Protein AF-A0A7S4CE33-F1 (afdb_monomer_lite)

Organism: NCBI:txid73025

Secondary structure (DSSP, 8-state):
-----S-GGGHHHHTT-------TBTTTB-S---B--EEETTEEE-----HHHHHHHHHHHSS-------TT--PBTTB----TTTGGGGGGGSTTHHHHHHHHHT-

pLDDT: mean 89.19, std 4.34, range [70.88, 97.62]

Sequence (107 aa):
VPAVARTTNLVEDLGRVEHVFSDKTGTLTQNRMDFLKCVIGGERYGIGVTEVQKADAVRLHGKEPTVRYPLSFRPRPGNKFYDSRIYDGQWKYAPDAKLIRRFFTHL

Radius of gyration: 20.92 Å; chains: 1; bounding box: 43×30×57 Å

Structure (mmCIF, N/CA/C/O backbone):
data_AF-A0A7S4CE33-F1
#
_entry.id   AF-A0A7S4CE33-F1
#
loop_
_atom_site.group_PDB
_atom_site.id
_atom_site.type_symbol
_atom_site.label_atom_id
_atom_site.label_alt_id
_atom_site.label_comp_id
_atom_site.label_asym_id
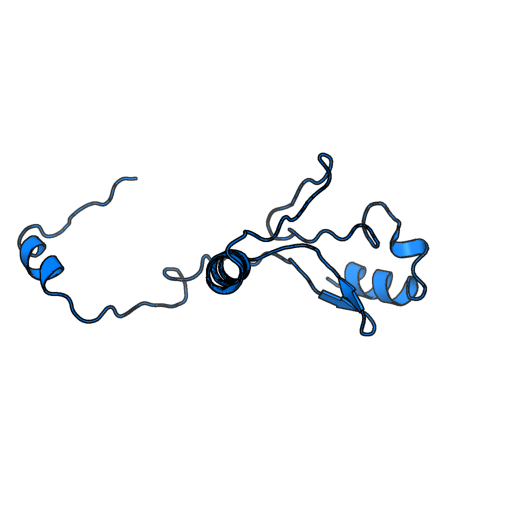_atom_site.label_entity_id
_atom_site.label_seq_id
_atom_site.pdbx_PDB_ins_code
_atom_site.Cartn_x
_atom_site.Cartn_y
_atom_site.Cartn_z
_atom_site.occupancy
_atom_site.B_iso_or_equiv
_atom_site.auth_seq_id
_atom_site.auth_comp_id
_atom_site.auth_asym_id
_atom_site.auth_atom_id
_atom_site.pdbx_PDB_model_num
ATOM 1 N N . VAL A 1 1 ? 16.384 12.354 -11.033 1.00 80.44 1 VAL A N 1
ATOM 2 C CA . VAL A 1 1 ? 17.494 12.011 -11.952 1.00 80.44 1 VAL A CA 1
ATOM 3 C C . VAL A 1 1 ? 16.872 11.427 -13.209 1.00 80.44 1 VAL A C 1
ATOM 5 O O . VAL A 1 1 ? 15.963 10.618 -13.052 1.00 80.44 1 VAL A O 1
ATOM 8 N N . PRO A 1 2 ? 17.258 11.875 -14.412 1.00 93.75 2 PRO A N 1
ATOM 9 C CA . PRO A 1 2 ? 16.764 11.293 -15.659 1.00 93.75 2 PRO A CA 1
ATOM 10 C C . PRO A 1 2 ? 17.263 9.851 -15.842 1.00 93.75 2 PRO A C 1
ATOM 12 O O . PRO A 1 2 ? 18.252 9.449 -15.228 1.00 93.75 2 PRO A O 1
ATOM 15 N N . ALA A 1 3 ? 16.583 9.075 -16.688 1.00 91.00 3 ALA A N 1
ATOM 16 C CA . ALA A 1 3 ? 17.060 7.752 -17.078 1.00 91.00 3 ALA A CA 1
ATOM 17 C C . ALA A 1 3 ? 18.380 7.878 -17.861 1.00 91.00 3 ALA A C 1
ATOM 19 O O . ALA A 1 3 ? 18.506 8.740 -18.729 1.00 91.00 3 ALA A O 1
ATOM 20 N N . VAL A 1 4 ? 19.361 7.025 -17.553 1.00 93.62 4 VAL A N 1
ATOM 21 C CA . VAL A 1 4 ? 20.679 7.019 -18.207 1.00 93.62 4 VAL A CA 1
ATOM 22 C C . VAL A 1 4 ? 20.828 5.732 -19.008 1.00 93.62 4 VAL A C 1
ATOM 24 O O . VAL A 1 4 ? 20.821 4.641 -18.436 1.00 93.62 4 VAL A O 1
ATOM 27 N N . ALA A 1 5 ? 20.994 5.854 -20.325 1.00 92.19 5 ALA A N 1
ATOM 28 C CA . ALA A 1 5 ? 21.298 4.721 -21.190 1.00 92.19 5 ALA A CA 1
ATOM 29 C C . ALA A 1 5 ? 22.787 4.364 -21.071 1.00 92.19 5 ALA A C 1
ATOM 31 O O . ALA A 1 5 ? 23.652 5.157 -21.432 1.00 92.19 5 ALA A O 1
ATOM 32 N N . ARG A 1 6 ? 23.091 3.168 -20.555 1.00 92.88 6 ARG A N 1
ATOM 33 C CA . ARG A 1 6 ? 24.475 2.663 -20.458 1.00 92.88 6 ARG A CA 1
ATOM 34 C C . ARG A 1 6 ? 24.971 2.025 -21.756 1.00 92.88 6 ARG A C 1
ATOM 36 O O . ARG A 1 6 ? 26.174 1.924 -21.967 1.00 92.88 6 ARG A O 1
ATOM 43 N N . THR A 1 7 ? 24.044 1.597 -22.609 1.00 92.38 7 THR A N 1
ATOM 44 C CA . THR A 1 7 ? 24.316 0.811 -23.814 1.00 92.38 7 THR A CA 1
ATOM 45 C C . THR A 1 7 ? 23.317 1.229 -24.892 1.00 92.38 7 THR A C 1
ATOM 47 O O . THR A 1 7 ? 22.124 0.970 -24.765 1.00 92.38 7 THR A O 1
ATOM 50 N N . THR A 1 8 ? 23.780 1.950 -25.915 1.00 90.19 8 THR A N 1
ATOM 51 C CA . THR A 1 8 ? 22.920 2.622 -26.910 1.00 90.19 8 THR A CA 1
ATOM 52 C C . THR A 1 8 ? 22.551 1.752 -28.111 1.00 90.19 8 THR A C 1
ATOM 54 O O . THR A 1 8 ? 21.587 2.060 -28.801 1.00 90.19 8 THR A O 1
ATOM 57 N N . ASN A 1 9 ? 23.256 0.644 -28.352 1.00 90.12 9 ASN A N 1
ATOM 58 C CA . ASN A 1 9 ? 22.960 -0.289 -29.446 1.00 90.12 9 ASN A CA 1
ATOM 59 C C . ASN A 1 9 ? 21.755 -1.211 -29.174 1.00 90.12 9 ASN A C 1
ATOM 61 O O . ASN A 1 9 ? 21.347 -1.928 -30.076 1.00 90.12 9 ASN A O 1
ATOM 65 N N . LEU A 1 10 ? 21.171 -1.183 -27.969 1.00 90.44 10 LEU A N 1
ATOM 66 C CA . LEU A 1 10 ? 20.001 -1.995 -27.592 1.00 90.44 10 LEU A CA 1
ATOM 67 C C . LEU A 1 10 ? 18.660 -1.260 -27.767 1.00 90.44 10 LEU A C 1
ATOM 69 O O . LEU A 1 10 ? 17.613 -1.785 -27.398 1.00 90.44 10 LEU A O 1
ATOM 73 N N . VAL A 1 11 ? 18.668 -0.027 -28.282 1.00 90.06 11 VAL A N 1
ATOM 74 C CA . VAL A 1 11 ? 17.456 0.808 -28.368 1.00 90.06 11 VAL A CA 1
ATOM 75 C C . VAL A 1 11 ? 16.402 0.188 -29.290 1.00 90.06 11 VAL A C 1
ATOM 77 O O . VAL A 1 11 ? 15.221 0.218 -28.956 1.00 90.06 11 VAL A O 1
ATOM 80 N N . GLU A 1 12 ? 16.814 -0.413 -30.408 1.00 90.94 12 GLU A N 1
ATOM 81 C CA . GLU A 1 12 ? 15.892 -1.105 -31.319 1.00 90.94 12 GLU A CA 1
ATOM 82 C C . GLU A 1 12 ? 15.338 -2.400 -30.707 1.00 90.94 12 GLU A C 1
ATOM 84 O O . GLU A 1 12 ? 14.158 -2.712 -30.878 1.00 90.94 12 GLU A O 1
ATOM 89 N N . ASP A 1 13 ? 16.157 -3.120 -29.935 1.00 89.94 13 ASP A N 1
ATOM 90 C CA . ASP A 1 13 ? 15.758 -4.372 -29.284 1.00 89.94 13 ASP A CA 1
ATOM 91 C C . ASP A 1 13 ? 14.726 -4.147 -28.174 1.00 89.94 13 ASP A C 1
ATOM 93 O O . ASP A 1 13 ? 13.859 -4.996 -27.971 1.00 89.94 13 ASP A O 1
ATOM 97 N N . LEU A 1 14 ? 14.733 -2.980 -27.513 1.00 90.69 14 LEU A N 1
ATOM 98 C CA . LEU A 1 14 ? 13.687 -2.607 -26.551 1.00 90.69 14 LEU A CA 1
ATOM 99 C C . LEU A 1 14 ? 12.287 -2.585 -27.186 1.00 90.69 14 LEU A C 1
ATOM 101 O O . LEU A 1 14 ? 11.309 -2.881 -26.504 1.00 90.69 14 LEU A O 1
ATOM 105 N N . GLY A 1 15 ? 12.186 -2.282 -28.485 1.00 91.62 15 GLY A N 1
ATOM 106 C CA . GLY A 1 15 ? 10.924 -2.320 -29.232 1.00 91.62 15 GLY A CA 1
ATOM 107 C C . GLY A 1 15 ? 10.424 -3.733 -29.550 1.00 91.62 15 GLY A C 1
ATOM 108 O O . GLY A 1 15 ? 9.281 -3.887 -29.970 1.00 91.62 15 GLY A O 1
ATOM 109 N N . ARG A 1 16 ? 11.264 -4.758 -29.352 1.00 93.31 16 ARG A N 1
ATOM 110 C CA . ARG A 1 16 ? 10.967 -6.174 -29.632 1.00 93.31 16 ARG A CA 1
ATOM 111 C C . ARG A 1 16 ? 10.744 -7.008 -28.366 1.00 93.31 16 ARG A C 1
ATOM 113 O O . ARG A 1 16 ? 10.622 -8.225 -28.452 1.00 93.31 16 ARG A O 1
ATOM 120 N N . VAL A 1 17 ? 10.735 -6.390 -27.186 1.00 94.00 17 VAL A N 1
ATOM 121 C CA . VAL A 1 17 ? 10.585 -7.111 -25.915 1.00 94.00 17 VAL A CA 1
ATOM 122 C C . VAL A 1 17 ? 9.150 -7.616 -25.751 1.00 94.00 17 VAL A C 1
ATOM 124 O O . VAL A 1 17 ? 8.214 -6.824 -25.690 1.00 94.00 17 VAL A O 1
ATOM 127 N N . GLU A 1 18 ? 8.986 -8.931 -25.604 1.00 96.44 18 GLU A N 1
ATOM 128 C CA . GLU A 1 18 ? 7.682 -9.571 -25.353 1.00 96.44 18 GLU A CA 1
ATOM 129 C C . GLU A 1 18 ? 7.431 -9.867 -23.867 1.00 96.44 18 GLU A C 1
ATOM 131 O O . GLU A 1 18 ? 6.292 -9.859 -23.399 1.00 96.44 18 GLU A O 1
ATOM 136 N N . HIS A 1 19 ? 8.496 -10.108 -23.097 1.00 95.62 19 HIS A N 1
ATOM 137 C CA . HIS A 1 19 ? 8.408 -10.508 -21.695 1.00 95.62 19 HIS A CA 1
ATOM 138 C C . HIS A 1 19 ? 9.271 -9.621 -20.798 1.00 95.62 19 HIS A C 1
ATOM 140 O O . HIS A 1 19 ? 10.440 -9.368 -21.087 1.00 95.62 19 HIS A O 1
ATOM 146 N N . VAL A 1 20 ? 8.700 -9.196 -19.667 1.00 95.00 20 VAL A N 1
ATOM 147 C CA . VAL A 1 20 ? 9.396 -8.422 -18.633 1.00 95.00 20 VAL A CA 1
ATOM 148 C C . VAL A 1 20 ? 9.470 -9.248 -17.356 1.00 95.00 20 VAL A C 1
ATOM 150 O O . VAL A 1 20 ? 8.456 -9.519 -16.715 1.00 95.00 20 VAL A O 1
ATOM 153 N N . PHE A 1 21 ? 10.685 -9.611 -16.956 1.00 96.50 21 PHE A N 1
ATOM 154 C CA . PHE A 1 21 ? 10.943 -10.197 -15.646 1.00 96.50 21 PHE A CA 1
ATOM 155 C C . PHE A 1 21 ? 11.170 -9.068 -14.641 1.00 96.50 21 PHE A C 1
ATOM 157 O O . PHE A 1 21 ? 11.993 -8.185 -14.866 1.00 96.50 21 PHE A O 1
ATOM 164 N N . SER A 1 22 ? 10.412 -9.065 -13.547 1.00 96.50 22 SER A N 1
ATOM 165 C CA . SER A 1 22 ? 10.484 -8.026 -12.516 1.00 96.50 22 SER A CA 1
ATOM 166 C C . SER A 1 22 ? 10.710 -8.650 -11.151 1.00 96.50 22 SER A C 1
ATOM 168 O O . SER A 1 22 ? 10.057 -9.633 -10.802 1.00 96.50 22 SER A O 1
ATOM 170 N N . ASP A 1 23 ? 11.599 -8.046 -10.366 1.00 97.62 23 ASP A N 1
ATOM 171 C CA . ASP A 1 23 ? 11.716 -8.374 -8.950 1.00 97.62 23 ASP A CA 1
ATOM 172 C C . ASP A 1 23 ? 10.596 -7.692 -8.149 1.00 97.62 23 ASP A C 1
ATOM 174 O O . ASP A 1 23 ? 10.085 -6.628 -8.504 1.00 97.62 23 ASP A O 1
ATOM 178 N N . LYS A 1 24 ? 10.203 -8.290 -7.030 1.00 96.25 24 LYS A N 1
ATOM 179 C CA . LYS A 1 24 ? 9.206 -7.710 -6.133 1.00 96.25 24 LYS A CA 1
ATOM 180 C C . LYS A 1 24 ? 9.801 -6.540 -5.351 1.00 96.25 24 LYS A C 1
ATOM 182 O O . LYS A 1 24 ? 9.257 -5.434 -5.365 1.00 96.25 24 LYS A O 1
ATOM 187 N N . THR A 1 25 ? 10.909 -6.779 -4.654 1.00 93.50 25 THR A N 1
ATOM 188 C CA . THR A 1 25 ? 11.447 -5.836 -3.667 1.00 93.50 25 THR A CA 1
ATOM 189 C C . THR A 1 25 ? 12.395 -4.853 -4.344 1.00 93.50 25 THR A C 1
ATOM 191 O O . THR A 1 25 ? 13.309 -5.252 -5.048 1.00 93.50 25 THR A O 1
ATOM 194 N N . GLY A 1 26 ? 12.190 -3.548 -4.156 1.00 89.88 26 GLY A N 1
ATOM 195 C CA . GLY A 1 26 ? 13.050 -2.528 -4.767 1.00 89.88 26 GLY A CA 1
ATOM 196 C C . GLY A 1 26 ? 12.746 -2.222 -6.240 1.00 89.88 26 GLY A C 1
ATOM 197 O O . GLY A 1 26 ? 13.261 -1.229 -6.743 1.00 89.88 26 GLY A O 1
ATOM 198 N N . THR A 1 27 ? 11.870 -3.000 -6.893 1.00 94.62 27 THR A N 1
ATOM 199 C CA . THR A 1 27 ? 11.315 -2.692 -8.226 1.00 94.62 27 THR A CA 1
ATOM 200 C C . THR A 1 27 ? 9.809 -2.431 -8.149 1.00 94.62 27 THR A C 1
ATOM 202 O O . THR A 1 27 ? 9.384 -1.293 -8.329 1.00 94.62 27 THR A O 1
ATOM 205 N N . LEU A 1 28 ? 8.990 -3.441 -7.823 1.00 94.75 28 LEU A N 1
ATOM 206 C CA . LEU A 1 28 ? 7.532 -3.264 -7.729 1.00 94.75 28 LEU A CA 1
ATOM 207 C C . LEU A 1 28 ? 7.096 -2.563 -6.437 1.00 94.75 28 LEU A C 1
ATOM 209 O O . LEU A 1 28 ? 6.128 -1.803 -6.436 1.00 94.75 28 LEU A O 1
ATOM 213 N N . THR A 1 29 ? 7.793 -2.820 -5.328 1.00 94.12 29 THR A N 1
ATOM 214 C CA . THR A 1 29 ? 7.458 -2.245 -4.020 1.00 94.12 29 THR A CA 1
ATOM 215 C C . THR A 1 29 ? 8.585 -1.382 -3.476 1.00 94.12 29 THR A C 1
ATOM 217 O O . THR A 1 29 ? 9.744 -1.805 -3.438 1.00 94.12 29 THR A O 1
ATOM 220 N N . GLN A 1 30 ? 8.227 -0.213 -2.946 1.00 92.81 30 GLN A N 1
ATOM 221 C CA . GLN A 1 30 ? 9.109 0.549 -2.065 1.00 92.81 30 GLN A CA 1
ATOM 222 C C . GLN A 1 30 ? 9.234 -0.168 -0.715 1.00 92.81 30 GLN A C 1
ATOM 224 O O . GLN A 1 30 ? 8.270 -0.775 -0.250 1.00 92.81 30 GLN A O 1
ATOM 229 N N . ASN A 1 31 ? 10.386 -0.053 -0.047 1.00 91.38 31 ASN A N 1
ATOM 230 C CA . ASN A 1 31 ? 10.560 -0.538 1.327 1.00 91.38 31 ASN A CA 1
ATOM 231 C C . ASN A 1 31 ? 9.887 0.415 2.335 1.00 91.38 31 ASN A C 1
ATOM 233 O O . ASN A 1 31 ? 10.535 1.053 3.163 1.00 91.38 31 ASN A O 1
ATOM 237 N N . ARG A 1 32 ? 8.573 0.588 2.185 1.00 90.31 32 ARG A N 1
ATOM 238 C CA . ARG A 1 32 ? 7.736 1.459 3.001 1.00 90.31 32 ARG A CA 1
ATOM 239 C C . ARG A 1 32 ? 6.369 0.817 3.162 1.00 90.31 32 ARG A C 1
ATOM 241 O O . ARG A 1 32 ? 5.630 0.662 2.195 1.00 90.31 32 ARG A O 1
ATOM 248 N N . MET A 1 33 ? 6.023 0.520 4.406 1.00 90.94 33 MET A N 1
ATOM 249 C CA . MET A 1 33 ? 4.718 -0.012 4.776 1.00 90.94 33 MET A CA 1
ATOM 250 C C . MET A 1 33 ? 3.920 1.107 5.434 1.00 90.94 33 MET A C 1
ATOM 252 O O . MET A 1 33 ? 4.377 1.682 6.417 1.00 90.94 33 MET A O 1
ATOM 256 N N . ASP A 1 34 ? 2.753 1.440 4.884 1.00 91.19 34 ASP A N 1
ATOM 257 C CA . ASP A 1 34 ? 1.835 2.396 5.501 1.00 91.19 34 ASP A CA 1
ATOM 258 C C . ASP A 1 34 ? 0.648 1.633 6.114 1.00 91.19 34 ASP A C 1
ATOM 260 O O . ASP A 1 34 ? -0.045 0.879 5.428 1.00 91.19 34 ASP A O 1
ATOM 264 N N . PHE A 1 35 ? 0.377 1.859 7.400 1.00 91.06 35 PHE A N 1
ATOM 265 C CA . PHE A 1 35 ? -0.840 1.377 8.046 1.00 91.06 35 PHE A CA 1
ATOM 266 C C . PHE A 1 35 ? -2.047 2.168 7.519 1.00 91.06 35 PHE A C 1
ATOM 268 O O . PHE A 1 35 ? -2.065 3.398 7.596 1.00 91.06 35 PHE A O 1
ATOM 275 N N . LEU A 1 36 ? -3.031 1.469 6.940 1.00 91.00 36 LEU A N 1
ATOM 276 C CA . LEU A 1 36 ? -4.164 2.078 6.222 1.00 91.00 36 LEU A CA 1
ATOM 277 C C . LEU A 1 36 ? -5.528 1.709 6.805 1.00 91.00 36 LEU A C 1
ATOM 279 O O . LEU A 1 36 ? -6.393 2.574 6.943 1.00 91.00 36 LEU A O 1
ATOM 283 N N . LYS A 1 37 ? -5.727 0.423 7.103 1.00 92.50 37 LYS A N 1
ATOM 284 C CA . LYS A 1 37 ? -6.991 -0.167 7.557 1.00 92.50 37 LYS A CA 1
ATOM 285 C C . LYS A 1 37 ? -6.710 -1.299 8.537 1.00 92.50 37 LYS A C 1
ATOM 287 O O . LYS A 1 37 ? -5.671 -1.950 8.444 1.00 92.50 37 LYS A O 1
ATOM 292 N N . CYS A 1 38 ? -7.654 -1.564 9.429 1.00 92.19 38 CYS A N 1
ATOM 293 C CA . CYS A 1 38 ? -7.610 -2.716 10.324 1.00 92.19 38 CYS A CA 1
ATOM 294 C C . CYS A 1 38 ? -9.013 -3.220 10.659 1.00 92.19 38 CYS A C 1
ATOM 296 O O . CYS A 1 38 ? -10.017 -2.591 10.325 1.00 92.19 38 CYS A O 1
ATOM 298 N N . VAL A 1 39 ? -9.065 -4.371 11.324 1.00 92.56 39 VAL A N 1
ATOM 299 C CA . VAL A 1 39 ? -10.289 -4.929 11.896 1.00 92.56 39 VAL A CA 1
ATOM 300 C C . VAL A 1 39 ? -10.064 -5.106 13.388 1.00 92.56 39 VAL A C 1
ATOM 302 O O . VAL A 1 39 ? -9.076 -5.720 13.787 1.00 92.56 39 VAL A O 1
ATOM 305 N N . ILE A 1 40 ? -10.962 -4.565 14.208 1.00 91.38 40 ILE A N 1
ATOM 306 C CA . ILE A 1 40 ? -10.890 -4.652 15.670 1.00 91.38 40 ILE A CA 1
ATOM 307 C C . ILE A 1 40 ? -12.252 -5.135 16.160 1.00 91.38 40 ILE A C 1
ATOM 309 O O . ILE A 1 40 ? -13.257 -4.484 15.900 1.00 91.38 40 ILE A O 1
ATOM 313 N N . GLY A 1 41 ? -12.298 -6.287 16.832 1.00 87.94 41 GLY A N 1
ATOM 314 C CA . GLY A 1 41 ? -13.559 -6.835 17.357 1.00 87.94 41 GLY A CA 1
ATOM 315 C C . GLY A 1 41 ? -14.588 -7.206 16.281 1.00 87.94 41 GLY A C 1
ATOM 316 O O . GLY A 1 41 ? -15.777 -7.191 16.552 1.00 87.94 41 GLY A O 1
ATOM 317 N N . GLY A 1 42 ? -14.148 -7.503 15.052 1.00 89.12 42 GLY A N 1
ATOM 318 C CA . GLY A 1 42 ? -15.037 -7.777 13.912 1.00 89.12 42 GLY A CA 1
ATOM 319 C C . GLY A 1 42 ? -15.439 -6.532 13.112 1.00 89.12 42 GLY A C 1
ATOM 320 O O . GLY A 1 42 ? -15.877 -6.658 11.971 1.00 89.12 42 GLY A O 1
ATOM 321 N N . GLU A 1 43 ? -15.186 -5.336 13.642 1.00 90.31 43 GLU A N 1
ATOM 322 C CA . GLU A 1 43 ? -15.488 -4.071 12.976 1.00 90.31 43 GLU A CA 1
ATOM 323 C C . GLU A 1 43 ? -14.317 -3.585 12.118 1.00 90.31 43 GLU A C 1
ATOM 325 O O . GLU A 1 43 ? -13.163 -3.568 12.554 1.00 90.31 43 GLU A O 1
ATOM 330 N N . ARG A 1 44 ? -14.609 -3.181 10.876 1.00 92.50 44 ARG A N 1
ATOM 331 C CA . ARG A 1 44 ? -13.620 -2.632 9.933 1.00 92.50 44 ARG A CA 1
ATOM 332 C C . ARG A 1 44 ? -13.401 -1.154 10.210 1.00 92.50 44 ARG A C 1
ATOM 334 O O . ARG A 1 44 ? -14.372 -0.404 10.238 1.00 92.5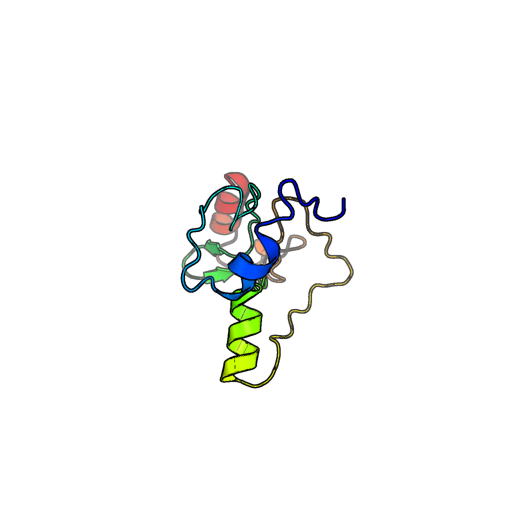0 44 ARG A O 1
ATOM 341 N N . TYR A 1 45 ? -12.147 -0.726 10.295 1.00 91.31 45 TYR A N 1
ATOM 342 C CA . TYR A 1 45 ? -11.767 0.673 10.473 1.00 91.31 45 TYR A CA 1
ATOM 343 C C . TYR A 1 45 ? -10.772 1.141 9.412 1.00 91.31 45 TYR A C 1
ATOM 345 O O . TYR A 1 45 ? -9.942 0.370 8.920 1.00 91.31 45 TYR A O 1
ATOM 353 N N . GLY A 1 46 ? -10.827 2.436 9.110 1.00 91.56 46 GLY A N 1
ATOM 354 C CA . GLY A 1 46 ? -9.918 3.111 8.192 1.00 91.56 46 GLY A CA 1
ATOM 355 C C . GLY A 1 46 ? -10.564 3.417 6.841 1.00 91.56 46 GLY A C 1
ATOM 356 O O . GLY A 1 46 ? -11.116 2.539 6.177 1.00 91.56 46 GLY A O 1
ATOM 357 N N . ILE A 1 47 ? -10.445 4.667 6.393 1.00 90.44 47 ILE A N 1
ATOM 358 C CA . ILE A 1 47 ? -10.976 5.119 5.095 1.00 90.44 47 ILE A CA 1
ATOM 359 C C . ILE A 1 47 ? -9.933 5.099 3.968 1.00 90.44 47 ILE A C 1
ATOM 361 O O . ILE A 1 47 ? -10.236 5.487 2.844 1.00 90.44 47 ILE A O 1
ATOM 365 N N . GLY A 1 48 ? -8.705 4.647 4.243 1.00 86.81 48 GLY A N 1
ATOM 366 C CA . GLY A 1 48 ? -7.611 4.658 3.271 1.00 86.81 48 GLY A CA 1
ATOM 367 C C . GLY A 1 48 ? -7.898 3.805 2.036 1.00 86.81 48 GLY A C 1
ATOM 368 O O . GLY A 1 48 ? -8.201 2.620 2.154 1.00 86.81 48 GLY A O 1
ATOM 369 N N . VAL A 1 49 ? -7.793 4.386 0.843 1.00 87.69 49 VAL A N 1
ATOM 370 C CA . VAL A 1 49 ? -7.982 3.672 -0.428 1.00 87.69 49 VAL A CA 1
ATOM 371 C C . VAL A 1 49 ? -6.639 3.519 -1.132 1.00 87.69 49 VAL A C 1
ATOM 373 O O . VAL A 1 49 ? -5.870 4.477 -1.215 1.00 87.69 49 VAL A O 1
ATOM 376 N N . THR A 1 50 ? -6.353 2.309 -1.614 1.00 88.75 50 THR A N 1
ATOM 377 C CA . THR A 1 50 ? -5.136 2.014 -2.381 1.00 88.75 50 THR A CA 1
ATOM 378 C C . THR A 1 50 ? -5.295 2.426 -3.844 1.00 88.75 50 THR A C 1
ATOM 380 O O . THR A 1 50 ? -6.407 2.478 -4.364 1.00 88.75 50 THR A O 1
ATOM 383 N N . GLU A 1 51 ? -4.189 2.677 -4.544 1.00 86.81 51 GLU A N 1
ATOM 384 C CA . GLU A 1 51 ? -4.230 3.000 -5.980 1.00 86.81 51 GLU A CA 1
ATOM 385 C C . GLU A 1 51 ? -4.894 1.886 -6.806 1.00 86.81 51 GLU A C 1
ATOM 387 O O . GLU A 1 51 ? -5.653 2.170 -7.727 1.00 86.81 51 GLU A O 1
ATOM 392 N N . VAL A 1 52 ? -4.709 0.621 -6.409 1.00 89.38 52 VAL A N 1
ATOM 393 C CA . VAL A 1 52 ? -5.403 -0.527 -7.016 1.00 89.38 52 VAL A CA 1
ATOM 394 C C . VAL A 1 52 ? -6.919 -0.410 -6.837 1.00 89.38 52 VAL A C 1
ATOM 396 O O . VAL A 1 52 ? -7.657 -0.496 -7.809 1.00 89.38 52 VAL A O 1
ATOM 399 N N . GLN A 1 53 ? -7.391 -0.113 -5.621 1.00 89.06 53 GLN A N 1
ATOM 400 C CA . GLN A 1 53 ? -8.822 0.074 -5.357 1.00 89.06 53 GLN A CA 1
ATOM 401 C C . GLN A 1 53 ? -9.420 1.242 -6.151 1.00 89.06 53 GLN A C 1
ATOM 403 O O . GLN A 1 53 ? -10.572 1.160 -6.575 1.00 89.06 53 GLN A O 1
ATOM 408 N N . LYS A 1 54 ? -8.661 2.326 -6.365 1.00 89.88 54 LYS A N 1
ATOM 409 C CA . LYS A 1 54 ? -9.100 3.428 -7.235 1.00 89.88 54 LYS A CA 1
ATOM 410 C C . LYS A 1 54 ? -9.215 2.970 -8.684 1.00 89.88 54 LYS A C 1
ATOM 412 O O . LYS A 1 54 ? -10.254 3.190 -9.297 1.00 89.88 54 LYS A O 1
ATOM 417 N N . ALA A 1 55 ? -8.178 2.311 -9.203 1.00 89.56 55 ALA A N 1
ATOM 418 C CA . ALA A 1 55 ? -8.151 1.817 -10.574 1.00 89.56 55 ALA A CA 1
ATOM 419 C C . ALA A 1 55 ? -9.306 0.843 -10.849 1.00 89.56 55 ALA A C 1
ATOM 421 O O . ALA A 1 55 ? -9.981 0.962 -11.870 1.00 89.56 55 ALA A O 1
ATOM 422 N N . ASP A 1 56 ? -9.583 -0.072 -9.921 1.00 92.75 56 ASP A N 1
ATOM 423 C CA . ASP A 1 56 ? -10.673 -1.038 -10.059 1.00 92.75 56 ASP A CA 1
ATOM 424 C C . ASP A 1 56 ? -12.047 -0.365 -10.003 1.00 92.75 56 ASP A C 1
ATOM 426 O O . ASP A 1 56 ? -12.911 -0.662 -10.824 1.00 92.75 56 ASP A O 1
ATOM 430 N N . ALA A 1 57 ? -12.245 0.600 -9.104 1.00 90.81 57 ALA A N 1
ATOM 431 C CA . ALA A 1 57 ? -13.485 1.367 -9.046 1.00 90.81 57 ALA A CA 1
ATOM 432 C C . ALA A 1 57 ? -13.730 2.187 -10.325 1.00 90.81 57 ALA A C 1
ATOM 434 O O . ALA A 1 57 ? -14.861 2.250 -10.804 1.00 90.81 57 ALA A O 1
ATOM 435 N N . VAL A 1 58 ? -12.685 2.760 -10.930 1.00 92.69 58 VAL A N 1
ATOM 436 C CA . VAL A 1 58 ? -12.799 3.440 -12.230 1.00 92.69 58 VAL A CA 1
ATOM 437 C C . VAL A 1 58 ? -13.166 2.450 -13.334 1.00 92.69 58 VAL A C 1
ATOM 439 O O . VAL A 1 58 ? -14.078 2.723 -14.109 1.00 92.69 58 VAL A O 1
ATOM 442 N N . ARG A 1 59 ? -12.511 1.285 -13.386 1.00 92.38 59 ARG A N 1
ATOM 443 C CA . ARG A 1 59 ? -12.786 0.247 -14.395 1.00 92.38 59 ARG A CA 1
ATOM 444 C C . ARG A 1 59 ? -14.203 -0.319 -14.297 1.00 92.38 59 ARG A C 1
ATOM 446 O O . ARG A 1 59 ? -14.832 -0.540 -15.324 1.00 92.38 59 ARG A O 1
ATOM 453 N N . LEU A 1 60 ? -14.686 -0.569 -13.081 1.00 93.44 60 LEU A N 1
ATOM 454 C CA . LEU A 1 60 ? -15.963 -1.249 -12.835 1.00 93.44 60 LEU A CA 1
ATOM 455 C C . LEU A 1 60 ? -17.154 -0.292 -12.737 1.00 93.44 60 LEU A C 1
ATOM 457 O O . LEU A 1 60 ? -18.266 -0.650 -13.117 1.00 93.44 60 LEU A O 1
ATOM 461 N N . HIS A 1 61 ? -16.943 0.906 -12.193 1.00 90.88 61 HIS A N 1
ATOM 462 C CA . HIS A 1 61 ? -18.018 1.835 -11.834 1.00 90.88 61 HIS A CA 1
ATOM 463 C C . HIS A 1 61 ? -17.885 3.208 -12.504 1.00 90.88 61 HIS A C 1
ATOM 465 O O . HIS A 1 61 ? -18.728 4.075 -12.281 1.00 90.88 61 HIS A O 1
ATOM 471 N N . GLY A 1 62 ? -16.835 3.439 -13.301 1.00 90.31 62 GLY A N 1
ATOM 472 C CA . GLY A 1 62 ? -16.633 4.685 -14.046 1.00 90.31 62 GLY A CA 1
ATOM 473 C C . GLY A 1 62 ? -16.344 5.913 -13.178 1.00 90.31 62 GLY A C 1
ATOM 474 O O . GLY A 1 62 ? -16.349 7.033 -13.684 1.00 90.31 62 GLY A O 1
ATOM 475 N N . LYS A 1 63 ? -16.110 5.739 -11.870 1.00 89.19 63 LYS A N 1
ATOM 476 C CA . LYS A 1 63 ? -15.879 6.845 -10.937 1.00 89.19 63 LYS A CA 1
ATOM 477 C C . LYS A 1 63 ? -14.875 6.467 -9.859 1.00 89.19 63 LYS A C 1
ATOM 479 O O . LYS A 1 63 ? -14.961 5.398 -9.259 1.00 89.19 63 LYS A O 1
ATOM 484 N N . GLU A 1 64 ? -13.965 7.391 -9.564 1.00 85.19 64 GLU A N 1
ATOM 485 C CA . GLU A 1 64 ? -13.034 7.222 -8.455 1.00 85.19 64 GLU A CA 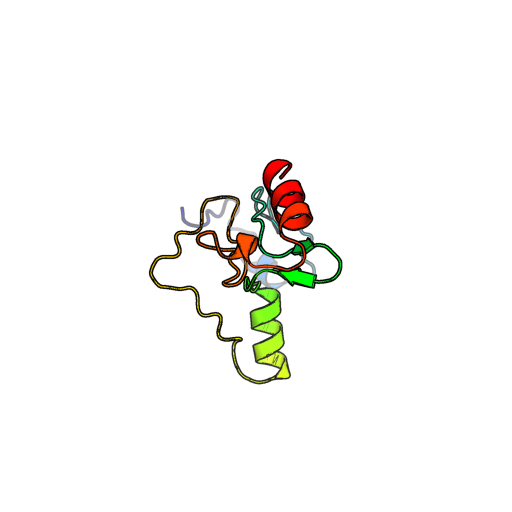1
ATOM 486 C C . GLU A 1 64 ? -13.744 7.260 -7.089 1.00 85.19 64 GLU A C 1
ATOM 488 O O . GLU A 1 64 ? -14.624 8.100 -6.848 1.00 85.19 64 GLU A O 1
ATOM 493 N N . PRO A 1 65 ? -13.334 6.392 -6.149 1.00 82.19 65 PRO A N 1
ATOM 494 C CA . PRO A 1 65 ? -13.861 6.379 -4.799 1.00 82.19 65 PRO A CA 1
ATOM 495 C C . PRO A 1 65 ? -13.437 7.665 -4.089 1.00 8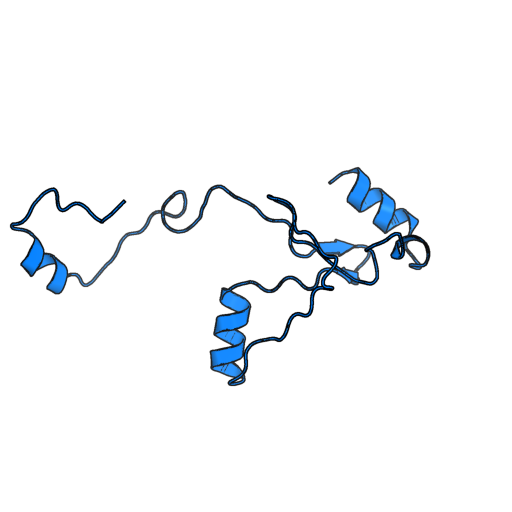2.19 65 PRO A C 1
ATOM 497 O O . PRO A 1 65 ? -12.255 7.937 -3.873 1.00 82.19 65 PRO A O 1
ATOM 500 N N . THR A 1 66 ? -14.419 8.480 -3.716 1.00 79.81 66 THR A N 1
ATOM 501 C CA . THR A 1 66 ? -14.162 9.756 -3.048 1.00 79.81 66 THR A CA 1
ATOM 502 C C . THR A 1 66 ? -13.882 9.517 -1.565 1.00 79.81 66 THR A C 1
ATOM 504 O O . THR A 1 66 ? -14.804 9.360 -0.768 1.00 79.81 66 THR A O 1
ATOM 507 N N . VAL A 1 67 ? -12.606 9.513 -1.179 1.00 80.94 67 VAL A N 1
ATOM 508 C CA . VAL A 1 67 ? -12.199 9.502 0.234 1.00 80.94 67 VAL A CA 1
ATOM 509 C C . VAL A 1 67 ? -12.056 10.936 0.722 1.00 80.94 67 VAL A C 1
ATOM 511 O O . VAL A 1 67 ? -11.244 11.695 0.195 1.00 80.94 67 VAL A O 1
ATOM 514 N N . ARG A 1 68 ? -12.823 11.315 1.746 1.00 81.19 68 ARG A N 1
ATOM 515 C CA . ARG A 1 68 ? -12.716 12.634 2.379 1.00 81.19 68 ARG A CA 1
ATOM 516 C C . ARG A 1 68 ? -11.997 12.515 3.715 1.00 81.19 68 ARG A C 1
ATOM 518 O O . ARG A 1 68 ? -12.598 12.135 4.715 1.00 81.19 68 ARG A O 1
ATOM 525 N N . TYR A 1 69 ? -10.715 12.863 3.721 1.00 84.62 69 TYR A N 1
ATOM 526 C CA . TYR A 1 69 ? -10.011 13.173 4.961 1.00 84.62 69 TYR A CA 1
ATOM 527 C C . TYR A 1 69 ? -10.396 14.586 5.417 1.00 84.62 69 TYR A C 1
ATOM 529 O O . TYR A 1 69 ? -10.587 15.463 4.569 1.00 84.62 69 TYR A O 1
ATOM 537 N N . PRO A 1 70 ? -10.501 14.851 6.728 1.00 84.81 70 PRO A N 1
ATOM 538 C CA . PRO A 1 70 ? -10.656 16.216 7.203 1.00 84.81 70 PRO A CA 1
ATOM 539 C C . PRO A 1 70 ? -9.387 17.016 6.888 1.00 84.81 70 PRO A C 1
ATOM 541 O O . PRO A 1 70 ? -8.284 16.470 6.873 1.00 84.81 70 PRO A O 1
ATOM 544 N N . LEU A 1 71 ? -9.524 18.328 6.692 1.00 83.38 71 LEU A N 1
ATOM 545 C CA . LEU A 1 71 ? -8.392 19.224 6.400 1.00 83.38 71 LEU A CA 1
ATOM 546 C C . LEU A 1 71 ? -7.317 19.222 7.504 1.00 83.38 71 LEU A C 1
ATOM 548 O O . LEU A 1 71 ? -6.147 19.518 7.248 1.00 83.38 71 LEU A O 1
ATOM 552 N N . SER A 1 72 ? -7.718 18.873 8.729 1.00 82.44 72 SER A N 1
ATOM 553 C CA . SER A 1 72 ? -6.846 18.720 9.893 1.00 82.44 72 SER A CA 1
ATOM 554 C C . SER A 1 72 ? -6.047 17.415 9.896 1.00 82.44 72 SER A C 1
ATOM 556 O O . SER A 1 72 ? -5.102 17.290 10.676 1.00 82.44 72 SER A O 1
ATOM 558 N N . PHE A 1 73 ? -6.382 16.436 9.047 1.00 84.00 73 PHE A N 1
ATOM 559 C CA . PHE A 1 73 ? -5.651 15.177 9.011 1.00 84.00 73 PHE A CA 1
ATOM 560 C C . PHE A 1 73 ? -4.242 15.395 8.458 1.00 84.00 73 PHE A C 1
ATOM 562 O O . PHE A 1 73 ? -4.035 15.924 7.363 1.00 84.00 73 PHE A O 1
ATOM 569 N N . ARG A 1 74 ? -3.253 14.974 9.245 1.00 84.12 74 ARG A N 1
ATOM 570 C CA . ARG A 1 74 ? -1.836 15.005 8.890 1.00 84.12 74 ARG A CA 1
ATOM 571 C C . ARG A 1 74 ? -1.319 13.564 8.897 1.00 84.12 74 ARG A C 1
ATOM 573 O O . ARG A 1 74 ? -0.964 13.070 9.969 1.00 84.12 74 ARG A O 1
ATOM 580 N N . PRO A 1 75 ? -1.312 12.866 7.745 1.00 81.56 75 PRO A N 1
ATOM 581 C CA . PRO A 1 75 ? -0.777 11.512 7.674 1.00 81.56 75 PRO A CA 1
ATOM 582 C C . PRO A 1 75 ? 0.713 11.523 8.018 1.00 81.56 75 PRO A C 1
ATOM 584 O O . PRO A 1 75 ? 1.457 12.397 7.570 1.00 81.56 75 PRO A O 1
ATOM 587 N N . ARG A 1 76 ? 1.154 10.542 8.805 1.00 84.00 76 ARG A N 1
ATOM 588 C CA . ARG A 1 76 ? 2.568 10.378 9.157 1.00 84.00 76 ARG A CA 1
ATOM 589 C C . ARG A 1 76 ? 3.207 9.357 8.215 1.00 84.00 76 ARG A C 1
ATOM 591 O O . ARG A 1 76 ? 2.514 8.469 7.712 1.00 84.00 76 ARG A O 1
ATOM 598 N N . PRO A 1 77 ? 4.523 9.431 7.964 1.00 84.44 77 PRO A N 1
ATOM 599 C CA . PRO A 1 77 ? 5.228 8.327 7.327 1.00 84.44 77 PRO A CA 1
ATOM 600 C C . PRO A 1 77 ? 4.957 7.015 8.078 1.00 84.44 77 PRO A C 1
ATOM 602 O O . PRO A 1 77 ? 5.060 6.983 9.300 1.00 84.44 77 PRO A O 1
ATOM 605 N N . GLY A 1 78 ? 4.538 5.965 7.367 1.00 86.12 78 GLY A N 1
ATOM 606 C CA . GLY A 1 78 ? 4.188 4.675 7.964 1.00 86.12 78 GLY A CA 1
ATOM 607 C C . GLY A 1 78 ? 2.777 4.586 8.557 1.00 86.12 78 GLY A C 1
ATOM 608 O O . GLY A 1 78 ? 2.291 3.485 8.798 1.00 86.12 78 GLY A O 1
ATOM 609 N N . ASN A 1 79 ? 2.068 5.705 8.741 1.00 87.69 79 ASN A N 1
ATOM 610 C CA . ASN A 1 79 ? 0.706 5.706 9.273 1.00 87.69 79 ASN A CA 1
ATOM 611 C C . ASN A 1 79 ? -0.196 6.698 8.524 1.00 87.69 79 ASN A C 1
ATOM 613 O O . ASN A 1 79 ? -0.205 7.907 8.780 1.00 87.69 79 ASN A O 1
ATOM 617 N N . LYS A 1 80 ? -0.988 6.146 7.605 1.00 88.44 80 LYS A N 1
ATOM 618 C CA . LYS A 1 80 ? -2.010 6.847 6.818 1.00 88.44 80 LYS A CA 1
ATOM 619 C C . LYS A 1 80 ? -3.426 6.457 7.256 1.00 88.44 80 LYS A C 1
ATOM 621 O O . LYS A 1 80 ? -4.389 6.735 6.545 1.00 88.44 80 LYS A O 1
ATOM 626 N N . PHE A 1 81 ? -3.560 5.806 8.407 1.00 90.62 81 PHE A N 1
ATOM 627 C CA . PHE A 1 81 ? -4.839 5.364 8.929 1.00 90.62 81 PHE A CA 1
ATOM 628 C C . PHE A 1 81 ? -5.629 6.553 9.465 1.00 90.62 81 PHE A C 1
ATOM 630 O O . PHE A 1 81 ? -5.133 7.363 10.251 1.00 90.62 81 PHE A O 1
ATOM 637 N N . TYR A 1 82 ? -6.888 6.630 9.056 1.00 90.56 82 TYR A N 1
ATOM 638 C CA . TYR A 1 82 ? -7.851 7.584 9.577 1.00 90.56 82 TYR A CA 1
ATOM 639 C C . TYR A 1 82 ? -9.232 6.945 9.585 1.00 90.56 82 TYR A C 1
ATOM 641 O O . TYR A 1 82 ? -9.665 6.377 8.583 1.00 90.56 82 TYR A O 1
ATOM 649 N N . ASP A 1 83 ? -9.932 7.081 10.702 1.00 90.62 83 ASP A N 1
ATOM 650 C CA . ASP A 1 83 ? -11.333 6.711 10.847 1.00 90.62 83 ASP A CA 1
ATOM 651 C C . ASP A 1 83 ? -11.973 7.697 11.821 1.00 90.62 83 ASP A C 1
ATOM 653 O O . ASP A 1 83 ? -11.470 7.874 12.933 1.00 90.62 83 ASP A O 1
ATOM 657 N N . SER A 1 84 ? -13.061 8.351 11.419 1.00 88.94 84 SER A N 1
ATOM 658 C CA . SER A 1 84 ? -13.731 9.365 12.240 1.00 88.94 84 SER A CA 1
ATOM 659 C C . SER A 1 84 ? -14.249 8.815 13.571 1.00 88.94 84 SER A C 1
ATOM 661 O O . SER A 1 84 ? -14.350 9.571 14.531 1.00 88.94 84 SER A O 1
ATOM 663 N N . ARG A 1 85 ? -14.527 7.507 13.663 1.00 88.81 85 ARG A N 1
ATOM 664 C CA . ARG A 1 85 ? -15.019 6.855 14.889 1.00 88.81 85 ARG A CA 1
ATOM 665 C C . ARG A 1 85 ? -13.928 6.656 15.940 1.00 88.81 85 ARG A C 1
ATOM 667 O O . ARG A 1 85 ? -14.231 6.453 17.109 1.00 88.81 85 ARG A O 1
ATOM 674 N N . ILE A 1 86 ? -12.661 6.677 15.527 1.00 88.31 86 ILE A N 1
ATOM 675 C CA . ILE A 1 86 ? -11.511 6.425 16.408 1.00 88.31 86 ILE A CA 1
ATOM 676 C C . ILE A 1 86 ? -10.695 7.698 16.629 1.00 88.31 86 ILE A C 1
ATOM 678 O O . ILE A 1 86 ? -10.183 7.921 17.729 1.00 88.31 86 ILE A O 1
ATOM 682 N N . TYR A 1 87 ? -10.551 8.516 15.586 1.00 85.62 87 TYR A N 1
ATOM 683 C CA . TYR A 1 87 ? -9.706 9.704 15.597 1.00 85.62 87 TYR A CA 1
ATOM 684 C C . TYR A 1 87 ? -10.174 10.732 16.641 1.00 85.62 87 TYR A C 1
ATOM 686 O O . TYR A 1 87 ? -11.324 10.723 17.061 1.00 85.62 87 TYR A O 1
ATOM 694 N N . ASP A 1 88 ? -9.270 11.610 17.081 1.00 83.81 88 ASP A N 1
ATOM 695 C CA . ASP A 1 88 ? -9.565 12.705 18.026 1.00 83.81 88 ASP A CA 1
ATOM 696 C C . ASP A 1 88 ? -10.241 12.267 19.345 1.00 83.81 88 ASP A C 1
ATOM 698 O O . ASP A 1 88 ? -11.128 12.920 19.890 1.00 83.81 88 ASP A O 1
ATOM 702 N N . GLY A 1 89 ? -9.859 11.094 19.859 1.00 82.75 89 GLY A N 1
ATOM 703 C CA . GLY A 1 89 ? -10.391 10.576 21.123 1.00 82.75 89 GLY A CA 1
ATOM 704 C C . GLY A 1 89 ? -11.815 10.018 21.045 1.00 82.75 89 GLY A C 1
ATOM 705 O O . GLY A 1 89 ? -12.322 9.560 22.070 1.00 82.75 89 GLY A O 1
ATOM 706 N N . GLN A 1 90 ? -12.428 9.984 19.855 1.00 87.31 90 GLN A N 1
ATOM 707 C CA . GLN A 1 90 ? -13.774 9.441 19.641 1.00 87.31 90 GLN A CA 1
ATOM 708 C C . GLN A 1 90 ? -13.872 7.946 19.978 1.00 87.31 90 GLN A C 1
ATOM 710 O O . GLN A 1 90 ? -14.929 7.474 20.391 1.00 87.31 90 GLN A O 1
ATOM 715 N N . TRP A 1 91 ? -12.746 7.220 19.937 1.00 88.31 91 TRP A N 1
ATOM 716 C CA . TRP A 1 91 ? -12.673 5.808 20.328 1.00 88.31 91 TRP A CA 1
ATOM 717 C C . TRP A 1 91 ? -13.194 5.519 21.744 1.00 88.31 91 TRP A C 1
ATOM 719 O O . TRP A 1 91 ? -13.573 4.387 22.026 1.00 88.31 91 TRP A O 1
ATOM 729 N N . LYS A 1 92 ? -13.219 6.517 22.640 1.00 89.06 92 LYS A N 1
ATOM 730 C CA . LYS A 1 92 ? -13.738 6.376 24.011 1.00 89.06 92 LYS A CA 1
ATOM 731 C C . LYS A 1 92 ? -15.240 6.094 24.054 1.00 89.06 92 LYS A C 1
ATOM 733 O O . LYS A 1 92 ? -15.700 5.484 25.012 1.00 89.06 92 LYS A O 1
ATOM 738 N N . TYR A 1 93 ? -15.976 6.546 23.041 1.00 87.38 93 TYR A N 1
ATOM 739 C CA . TYR A 1 93 ? -17.425 6.367 22.932 1.00 87.38 93 TYR A CA 1
ATOM 740 C C . TYR A 1 93 ? -17.804 5.094 22.171 1.00 87.38 93 TYR A C 1
ATOM 742 O O . TYR A 1 93 ? -18.979 4.744 22.102 1.00 87.38 93 TYR A O 1
ATOM 750 N N . ALA A 1 94 ? -16.822 4.395 21.598 1.00 85.94 94 ALA A N 1
ATOM 751 C CA . ALA A 1 94 ? -17.066 3.122 20.948 1.00 85.94 94 ALA A CA 1
ATOM 752 C C . ALA A 1 94 ? -17.422 2.047 21.995 1.00 85.94 94 ALA A C 1
ATOM 754 O O . ALA A 1 94 ? -16.813 2.023 23.070 1.00 85.94 94 ALA A O 1
ATOM 755 N N . PRO A 1 95 ? -18.343 1.117 21.681 1.00 83.88 95 PRO A N 1
ATOM 756 C CA . PRO A 1 95 ? -18.727 0.037 22.596 1.00 83.88 95 PRO A CA 1
ATOM 757 C C . PRO A 1 95 ? -17.514 -0.797 23.044 1.00 83.88 95 PRO A C 1
ATOM 759 O O . PRO A 1 95 ? -17.392 -1.150 24.215 1.00 83.88 95 PRO A O 1
ATOM 762 N N . ASP A 1 96 ? -16.547 -0.993 22.145 1.00 87.19 96 ASP A N 1
ATOM 763 C CA . ASP A 1 96 ? -15.326 -1.763 22.388 1.00 87.19 96 ASP A CA 1
ATOM 764 C C . ASP A 1 96 ? -14.098 -0.891 22.704 1.00 87.19 96 ASP A C 1
ATOM 766 O O . ASP A 1 96 ? -12.960 -1.253 22.391 1.00 87.19 96 ASP A O 1
ATOM 770 N N . ALA A 1 97 ? -14.283 0.264 23.355 1.00 87.75 97 ALA A N 1
ATOM 771 C CA . ALA A 1 97 ? -13.208 1.221 23.647 1.00 87.75 97 ALA A CA 1
ATOM 772 C C . ALA A 1 97 ? -11.969 0.589 24.315 1.00 87.75 97 ALA A C 1
ATOM 774 O O . ALA A 1 97 ? -10.833 0.954 24.006 1.00 87.75 97 ALA A O 1
ATOM 775 N N . LYS A 1 98 ? -12.158 -0.394 25.212 1.00 90.25 98 L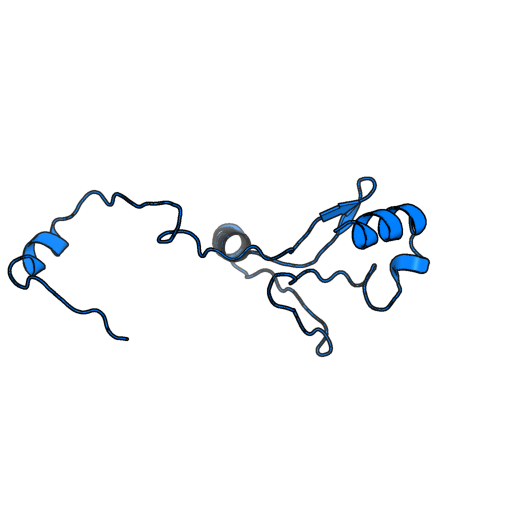YS A N 1
ATOM 776 C CA . LYS A 1 98 ? -11.046 -1.126 25.853 1.00 90.25 98 LYS A CA 1
ATOM 777 C C . LYS A 1 98 ? -10.228 -1.933 24.842 1.00 90.25 98 LYS A C 1
ATOM 779 O O . LYS A 1 98 ? -8.999 -1.943 24.932 1.00 90.25 98 LYS A O 1
ATOM 784 N N . LEU A 1 99 ? -10.899 -2.594 23.900 1.00 90.69 99 LEU A N 1
ATOM 785 C CA . LEU A 1 99 ? -10.270 -3.396 22.854 1.00 90.69 99 LEU A CA 1
ATOM 786 C C . LEU A 1 99 ? -9.535 -2.497 21.859 1.00 90.69 99 LEU A C 1
ATOM 788 O O . LEU A 1 99 ? -8.373 -2.751 21.560 1.00 90.69 99 LEU A O 1
ATOM 792 N N . ILE A 1 100 ? -10.179 -1.410 21.425 1.00 90.81 100 ILE A N 1
ATOM 793 C CA . ILE A 1 100 ? -9.584 -0.411 20.530 1.00 90.81 100 ILE A CA 1
ATOM 794 C C . ILE A 1 100 ? -8.331 0.190 21.170 1.00 90.81 100 ILE A C 1
ATOM 796 O O . ILE A 1 100 ? -7.273 0.221 20.544 1.00 90.81 100 ILE A O 1
ATOM 800 N N . ARG A 1 101 ? -8.406 0.583 22.448 1.00 89.44 101 ARG A N 1
ATOM 801 C CA . ARG A 1 101 ? -7.239 1.080 23.186 1.00 89.44 101 ARG A CA 1
ATOM 802 C C . ARG A 1 101 ? -6.118 0.050 23.215 1.00 89.44 101 ARG A C 1
ATOM 804 O O . ARG A 1 101 ? -4.989 0.391 22.895 1.00 89.44 101 ARG A O 1
ATOM 811 N N . ARG A 1 102 ? -6.426 -1.200 23.576 1.00 89.75 102 ARG A N 1
ATOM 812 C CA . ARG A 1 102 ? -5.429 -2.276 23.649 1.00 89.75 102 ARG A CA 1
ATOM 813 C C . ARG A 1 102 ? -4.783 -2.545 22.291 1.00 89.75 102 ARG A C 1
ATOM 815 O O . ARG A 1 102 ? -3.586 -2.793 22.254 1.00 89.75 102 ARG A O 1
ATOM 822 N N . PHE A 1 103 ? -5.548 -2.492 21.204 1.00 89.56 103 PHE A N 1
ATOM 823 C CA . PHE A 1 103 ? -5.029 -2.679 19.853 1.00 89.56 103 PHE A CA 1
ATOM 824 C C . PHE A 1 103 ? -3.999 -1.599 19.505 1.00 89.56 103 PHE A C 1
ATOM 826 O O . PHE A 1 103 ? -2.861 -1.925 19.192 1.00 89.56 103 PHE A O 1
ATOM 833 N N . PHE A 1 104 ? -4.358 -0.319 19.644 1.00 85.62 104 PHE A N 1
ATOM 834 C CA . PHE A 1 104 ? -3.474 0.787 19.262 1.00 85.62 104 PHE A CA 1
ATOM 835 C C . PHE A 1 104 ? -2.308 1.040 20.225 1.00 85.62 104 PHE A C 1
ATOM 837 O O . PHE A 1 104 ? -1.336 1.666 19.821 1.00 85.62 104 PHE A O 1
ATOM 844 N N . THR A 1 105 ? -2.365 0.575 21.477 1.00 85.44 105 THR A N 1
ATOM 845 C CA . THR A 1 105 ? -1.215 0.684 22.394 1.00 85.44 105 THR A CA 1
ATOM 846 C C . THR A 1 105 ? -0.123 -0.352 22.128 1.00 85.44 105 THR A C 1
ATOM 848 O O . THR A 1 105 ? 0.972 -0.193 22.651 1.00 85.44 105 THR A O 1
ATOM 851 N N . HIS A 1 106 ? -0.415 -1.420 21.381 1.00 79.69 106 HIS A N 1
ATOM 852 C CA . HIS A 1 106 ? 0.541 -2.495 21.072 1.00 79.69 106 HIS A CA 1
ATOM 853 C C . HIS A 1 106 ? 0.910 -2.535 19.581 1.00 79.69 106 HIS A C 1
ATOM 855 O O . HIS A 1 106 ? 1.359 -3.572 19.095 1.00 79.69 106 HIS A O 1
ATOM 861 N N . LEU A 1 107 ? 0.663 -1.437 18.862 1.00 70.88 107 LEU A N 1
ATOM 862 C CA . LEU A 1 107 ? 0.857 -1.309 17.419 1.00 70.88 107 LEU A CA 1
ATOM 863 C C . LEU A 1 107 ? 2.140 -0.545 17.094 1.00 70.88 107 LEU A C 1
ATOM 865 O O . LEU A 1 107 ? 2.467 0.392 17.858 1.00 70.88 107 LEU A O 1
#

Foldseek 3Di:
DDDDDPDDVCPVVVVVDPDDDDDVEPTVDDPFAADAWDAFPNDIFGQDDDPVNQVVCCVPPVDGDDRDDPPPDDADGNYPGDGPCPPPNNLVVDPVSVRSVVVVVVD

InterPro domains:
  IPR018303 P-type ATPase, phosphorylation site [PS00154] (23-2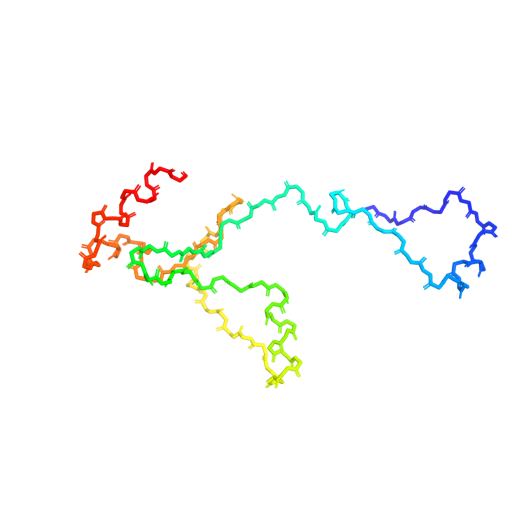9)
  IPR023214 HAD superfamily [G3DSA:3.40.50.1000] (18-30)
  IPR023299 P-type ATPase, cytoplasmic domain N [G3DSA:3.40.1110.10] (31-45)
  IPR036412 HAD-like superfamily [SSF56784] (9-44)